Protein AF-A0A7C3R4S6-F1 (afdb_monomer_lite)

Structure (mmCIF, N/CA/C/O backbone):
data_AF-A0A7C3R4S6-F1
#
_entry.id   AF-A0A7C3R4S6-F1
#
loop_
_atom_site.group_PDB
_atom_site.id
_atom_site.type_symbol
_atom_site.label_atom_id
_atom_site.label_alt_id
_atom_site.label_comp_id
_atom_site.label_asym_id
_atom_site.label_entity_id
_atom_site.label_seq_id
_atom_site.pdbx_PDB_ins_code
_atom_site.Cartn_x
_atom_site.Cartn_y
_atom_site.Cartn_z
_atom_site.occupancy
_atom_site.B_iso_or_equiv
_atom_site.auth_seq_id
_atom_site.auth_comp_id
_atom_site.auth_asym_id
_atom_site.auth_atom_id
_atom_site.pdbx_PDB_model_num
ATOM 1 N N . MET A 1 1 ? 40.001 6.739 -46.577 1.00 52.72 1 MET A N 1
ATOM 2 C CA . MET A 1 1 ? 38.776 7.526 -46.287 1.00 52.72 1 MET A CA 1
ATOM 3 C C . MET A 1 1 ? 37.504 6.685 -46.098 1.00 52.72 1 MET A C 1
ATOM 5 O O . MET A 1 1 ? 36.707 7.060 -45.257 1.00 52.72 1 MET A O 1
ATOM 9 N N . LYS A 1 2 ? 37.305 5.542 -46.784 1.00 53.69 2 LYS A N 1
ATOM 10 C CA . LYS A 1 2 ? 36.074 4.722 -46.647 1.00 53.69 2 LYS A CA 1
ATOM 11 C C . LYS A 1 2 ? 35.887 4.032 -45.283 1.00 53.69 2 LYS A C 1
ATOM 13 O O . LYS A 1 2 ? 34.767 3.965 -44.802 1.00 53.69 2 LYS A O 1
ATOM 18 N N . ALA A 1 3 ? 36.970 3.573 -44.649 1.00 57.16 3 ALA A N 1
ATOM 19 C CA . ALA A 1 3 ? 36.892 2.864 -43.368 1.00 57.16 3 ALA A CA 1
ATOM 20 C C . ALA A 1 3 ? 36.468 3.772 -42.195 1.00 57.16 3 ALA A C 1
ATOM 22 O O . ALA A 1 3 ? 35.663 3.364 -41.374 1.00 57.16 3 ALA A O 1
ATOM 23 N N . SER A 1 4 ? 36.945 5.020 -42.133 1.00 61.78 4 SER A N 1
ATOM 24 C CA . SER A 1 4 ? 36.613 5.939 -41.027 1.00 61.78 4 SER A CA 1
ATOM 25 C C . SER A 1 4 ? 35.116 6.287 -40.985 1.00 61.78 4 SER A C 1
ATOM 27 O O . SER A 1 4 ? 34.499 6.287 -39.923 1.00 61.78 4 SER A O 1
ATOM 29 N N . VAL A 1 5 ? 34.502 6.481 -42.158 1.00 67.12 5 VAL A N 1
ATOM 30 C CA . VAL A 1 5 ? 33.073 6.810 -42.275 1.00 67.12 5 VAL A CA 1
ATOM 31 C C . VAL A 1 5 ? 32.190 5.623 -41.888 1.00 67.12 5 VAL A C 1
ATOM 33 O O . VAL A 1 5 ? 31.205 5.810 -41.180 1.00 67.12 5 VAL A O 1
ATOM 36 N N . THR A 1 6 ? 32.547 4.396 -42.283 1.00 69.88 6 THR A N 1
ATOM 37 C CA . THR A 1 6 ? 31.785 3.205 -41.878 1.00 69.88 6 THR A CA 1
ATOM 38 C C . THR A 1 6 ? 31.902 2.928 -40.383 1.00 69.88 6 THR A C 1
ATOM 40 O O . THR A 1 6 ? 30.895 2.607 -39.763 1.00 69.88 6 THR A O 1
ATOM 43 N N . HIS A 1 7 ? 33.076 3.118 -39.773 1.00 72.12 7 HIS A N 1
ATOM 44 C CA . HIS A 1 7 ? 33.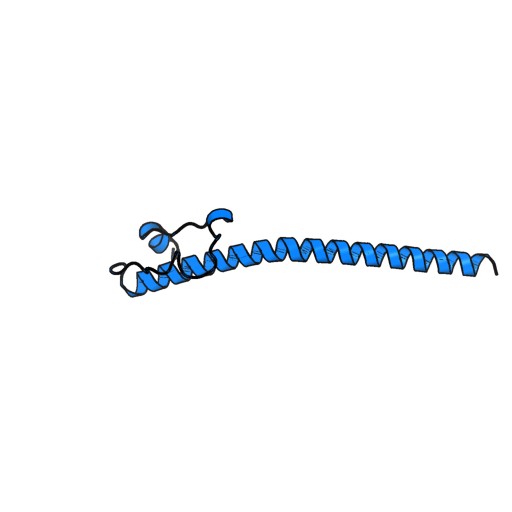243 2.947 -38.323 1.00 72.12 7 HIS A CA 1
ATOM 45 C C . HIS A 1 7 ? 32.441 3.989 -37.532 1.00 72.12 7 HIS A C 1
ATOM 47 O O . HIS A 1 7 ? 31.760 3.633 -36.573 1.00 72.12 7 HIS A O 1
ATOM 53 N N . ALA A 1 8 ? 32.447 5.254 -37.967 1.00 78.12 8 ALA A N 1
ATOM 54 C CA . ALA A 1 8 ? 31.628 6.298 -37.354 1.00 78.12 8 ALA A CA 1
ATOM 55 C C . ALA A 1 8 ? 30.125 5.983 -37.458 1.00 78.12 8 ALA A C 1
ATOM 57 O O . ALA A 1 8 ? 29.398 6.118 -36.475 1.00 78.12 8 ALA A O 1
ATOM 58 N N . LEU A 1 9 ? 29.666 5.493 -38.617 1.00 81.12 9 LEU A N 1
ATOM 59 C CA . LEU A 1 9 ? 28.270 5.096 -38.816 1.00 81.12 9 LEU A CA 1
ATOM 60 C C . LEU A 1 9 ? 27.867 3.938 -37.887 1.00 81.12 9 LEU A C 1
ATOM 62 O O . LEU A 1 9 ? 26.791 3.973 -37.296 1.00 81.12 9 LEU A O 1
ATOM 66 N N . PHE A 1 10 ? 28.744 2.943 -37.718 1.00 84.44 10 PHE A N 1
ATOM 67 C CA . PHE A 1 10 ? 28.525 1.816 -36.808 1.00 84.44 10 PHE A CA 1
ATOM 68 C C . PHE A 1 10 ? 28.440 2.253 -35.342 1.00 84.44 10 PHE A C 1
ATOM 70 O O . PHE A 1 10 ? 27.575 1.767 -34.618 1.00 84.44 10 PHE A O 1
ATOM 77 N N . ILE A 1 11 ? 29.291 3.186 -34.907 1.00 86.12 11 ILE A N 1
ATOM 78 C CA . ILE A 1 11 ? 29.267 3.712 -33.534 1.00 86.12 11 ILE A CA 1
ATOM 79 C C . ILE A 1 11 ? 27.971 4.484 -33.273 1.00 86.12 11 ILE A C 1
ATOM 81 O O . ILE A 1 11 ? 27.346 4.292 -32.232 1.00 86.12 11 ILE A O 1
ATOM 85 N N . ILE A 1 12 ? 27.530 5.313 -34.225 1.00 88.38 12 ILE A N 1
ATOM 86 C CA . ILE A 1 12 ? 26.261 6.045 -34.110 1.00 88.38 12 ILE A CA 1
ATOM 87 C C . ILE A 1 12 ? 25.091 5.059 -34.052 1.00 88.38 12 ILE A C 1
ATOM 89 O O . ILE A 1 12 ? 24.229 5.185 -33.187 1.00 88.38 12 ILE A O 1
ATOM 93 N N . LEU A 1 13 ? 25.083 4.043 -34.919 1.00 90.06 13 LEU A N 1
ATOM 94 C CA . LEU A 1 13 ? 24.032 3.027 -34.944 1.00 90.06 13 LEU A CA 1
ATOM 95 C C . LEU A 1 13 ? 23.976 2.233 -33.628 1.00 90.06 13 LEU A C 1
ATOM 97 O O . LEU A 1 13 ? 22.897 2.043 -33.067 1.00 90.06 13 LEU A O 1
ATOM 101 N N . ALA A 1 14 ? 25.132 1.821 -33.101 1.00 90.06 14 ALA A N 1
ATOM 102 C CA . ALA A 1 14 ? 25.229 1.152 -31.808 1.00 90.06 14 ALA A CA 1
ATOM 103 C C . ALA A 1 14 ? 24.763 2.060 -30.656 1.00 90.06 14 ALA A C 1
ATOM 105 O O . ALA A 1 14 ? 24.021 1.613 -29.783 1.00 90.06 14 ALA A O 1
ATOM 106 N N . GLY A 1 15 ? 25.127 3.345 -30.682 1.00 90.00 15 GLY A N 1
ATOM 107 C CA . GLY A 1 15 ? 24.681 4.337 -29.703 1.00 90.00 15 GLY A CA 1
ATOM 108 C C . GLY A 1 15 ? 23.164 4.551 -29.717 1.00 90.00 15 GLY A C 1
ATOM 109 O O . GLY A 1 15 ? 22.541 4.587 -28.659 1.00 90.00 15 GLY A O 1
ATOM 110 N N . VAL A 1 16 ? 22.550 4.616 -30.903 1.00 92.62 16 VAL A N 1
ATOM 111 C CA . VAL A 1 16 ? 21.089 4.733 -31.053 1.00 92.62 16 VAL A CA 1
ATOM 112 C C . VAL A 1 16 ? 20.381 3.487 -30.519 1.00 92.62 16 VAL A C 1
ATOM 114 O O . VAL A 1 16 ? 19.397 3.610 -29.793 1.00 92.62 16 VAL A O 1
ATOM 117 N N . LEU A 1 17 ? 20.895 2.288 -30.811 1.00 92.25 17 LEU A N 1
ATOM 118 C CA . LEU A 1 17 ? 20.329 1.040 -30.290 1.00 92.25 17 LEU A CA 1
ATOM 119 C C . LEU A 1 17 ? 20.396 0.969 -28.758 1.00 92.25 17 LEU A C 1
ATOM 121 O O . LEU A 1 17 ? 19.407 0.608 -28.119 1.00 92.25 17 LEU A O 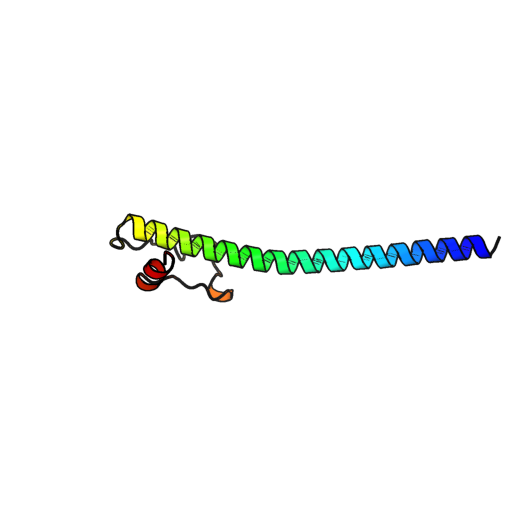1
ATOM 125 N N . LEU A 1 18 ? 21.524 1.366 -28.161 1.00 91.38 18 LEU A N 1
ATOM 126 C CA . LEU A 1 18 ? 21.670 1.431 -26.705 1.00 91.38 18 LEU A CA 1
ATOM 127 C C . LEU A 1 18 ? 20.734 2.470 -26.079 1.00 91.38 18 LEU A C 1
ATOM 129 O O . LEU A 1 18 ? 20.144 2.211 -25.031 1.00 91.38 18 LEU A O 1
ATOM 133 N N . PHE A 1 19 ? 20.548 3.618 -26.731 1.00 91.50 19 PHE A N 1
ATOM 134 C CA . PHE A 1 19 ? 19.625 4.650 -26.267 1.00 91.50 19 PHE A CA 1
ATOM 135 C C . PHE A 1 19 ? 18.169 4.162 -26.272 1.00 91.50 19 PHE A C 1
ATOM 137 O O . PHE A 1 19 ? 17.457 4.323 -25.282 1.00 91.50 19 PHE A O 1
ATOM 144 N N . ILE A 1 20 ? 17.738 3.490 -27.343 1.00 90.88 20 ILE A N 1
ATOM 145 C CA . ILE A 1 20 ? 16.399 2.888 -27.425 1.00 90.88 20 ILE A CA 1
ATOM 146 C C . ILE A 1 20 ? 16.223 1.817 -26.339 1.00 90.88 20 ILE A C 1
ATOM 148 O O . ILE A 1 20 ? 15.204 1.805 -25.649 1.00 90.88 20 ILE A O 1
ATOM 152 N N . ALA A 1 21 ? 17.224 0.957 -26.130 1.00 88.69 21 ALA A N 1
ATOM 153 C CA . ALA A 1 21 ? 17.188 -0.048 -25.070 1.00 88.69 21 ALA A CA 1
ATOM 154 C C . ALA A 1 21 ? 17.055 0.589 -23.674 1.00 88.69 21 ALA A C 1
ATOM 156 O O . ALA A 1 21 ? 16.252 0.129 -22.863 1.00 88.69 21 ALA A O 1
ATOM 157 N N . ALA A 1 22 ? 17.772 1.684 -23.408 1.00 87.25 22 ALA A N 1
ATOM 158 C CA . ALA A 1 22 ? 17.675 2.417 -22.147 1.00 87.25 22 ALA A CA 1
ATOM 159 C C . ALA A 1 22 ? 16.275 3.024 -21.923 1.00 87.25 22 ALA A C 1
ATOM 161 O O . ALA A 1 22 ? 15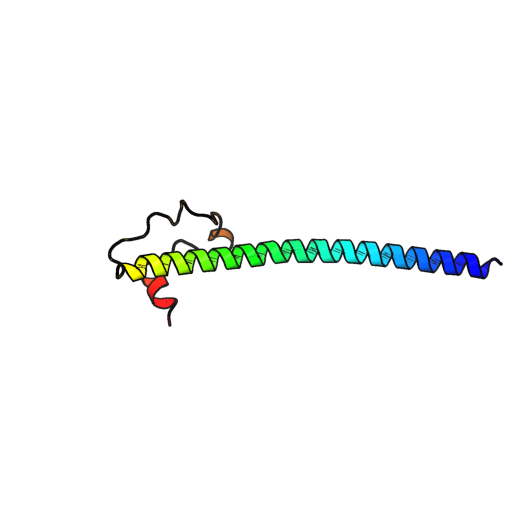.745 2.956 -20.809 1.00 87.25 22 ALA A O 1
ATOM 162 N N . LEU A 1 23 ? 15.641 3.561 -22.972 1.00 87.62 23 LEU A N 1
ATOM 163 C CA . LEU A 1 23 ? 14.265 4.073 -22.902 1.00 87.62 23 LEU A CA 1
ATOM 164 C C . LEU A 1 23 ? 13.245 2.961 -22.616 1.00 87.62 23 LEU A C 1
ATOM 166 O O . LEU A 1 23 ? 12.344 3.135 -21.796 1.00 87.62 23 LEU A O 1
ATOM 170 N N . ILE A 1 24 ? 13.401 1.797 -23.249 1.00 86.56 24 ILE A N 1
ATOM 171 C CA . ILE A 1 24 ? 12.525 0.641 -23.009 1.00 86.56 24 ILE A CA 1
ATOM 172 C C . ILE A 1 24 ? 12.674 0.148 -21.564 1.00 86.56 24 ILE A C 1
ATOM 174 O O . ILE A 1 24 ? 11.675 -0.059 -20.873 1.00 86.56 24 ILE A O 1
ATOM 178 N N . LEU A 1 25 ? 13.912 0.001 -21.084 1.00 81.44 25 LEU A N 1
ATOM 179 C CA . LEU A 1 25 ? 14.188 -0.442 -19.718 1.00 81.44 25 LEU A CA 1
ATOM 180 C C . LEU A 1 25 ? 13.608 0.532 -18.686 1.00 81.44 25 LEU A C 1
ATOM 182 O O . LEU A 1 25 ? 12.895 0.105 -17.780 1.00 81.44 25 LEU A O 1
ATOM 186 N N . THR A 1 26 ? 13.831 1.838 -18.838 1.00 79.00 26 THR A N 1
ATOM 187 C CA . THR A 1 26 ? 13.275 2.847 -17.915 1.00 79.00 26 THR A CA 1
ATOM 188 C C . THR A 1 26 ? 11.744 2.861 -17.900 1.00 79.00 26 THR A C 1
ATOM 190 O O . THR A 1 26 ? 11.151 2.976 -16.823 1.00 79.00 26 THR A O 1
ATOM 193 N N . GLY A 1 27 ? 11.089 2.664 -19.049 1.00 76.94 27 GLY A N 1
ATOM 194 C CA . GLY A 1 27 ? 9.632 2.507 -19.137 1.00 76.94 27 GLY A CA 1
ATOM 195 C C . GLY A 1 27 ? 9.102 1.256 -18.421 1.00 76.94 27 GLY A C 1
ATOM 196 O O . GLY A 1 27 ? 8.073 1.308 -17.743 1.00 76.94 27 GLY A O 1
ATOM 197 N N . LEU A 1 28 ? 9.819 0.132 -18.515 1.00 74.31 28 LEU A N 1
ATOM 198 C CA . LEU A 1 28 ? 9.467 -1.102 -17.804 1.00 74.31 28 LEU A CA 1
ATOM 199 C C . LEU A 1 28 ? 9.630 -0.948 -16.286 1.00 74.31 28 LEU A C 1
ATOM 201 O O . LEU A 1 28 ? 8.704 -1.266 -15.535 1.00 74.31 28 LEU A O 1
ATOM 205 N N . PHE A 1 29 ? 10.757 -0.393 -15.831 1.00 72.19 29 PHE A N 1
ATOM 206 C CA . PHE A 1 29 ? 11.016 -0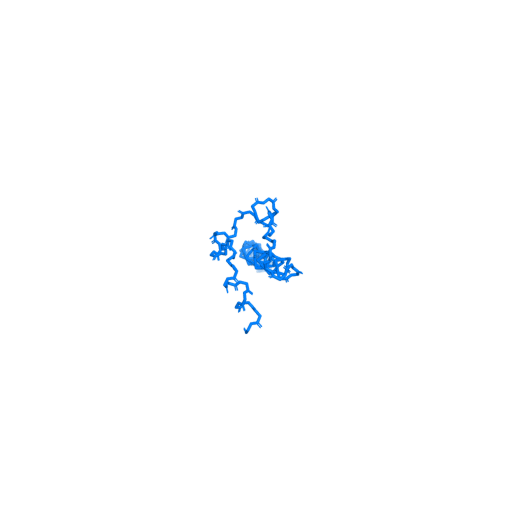.166 -14.406 1.00 72.19 29 PHE A CA 1
ATOM 207 C C . PHE A 1 29 ? 10.014 0.801 -13.771 1.00 72.19 29 PHE A C 1
ATOM 209 O O . PHE A 1 29 ? 9.559 0.565 -12.654 1.00 72.19 29 PHE A O 1
ATOM 216 N N . THR A 1 30 ? 9.603 1.861 -14.474 1.00 75.31 30 THR A N 1
ATOM 217 C CA . THR A 1 30 ? 8.578 2.781 -13.953 1.00 75.31 30 THR A CA 1
ATOM 218 C C . THR A 1 30 ? 7.207 2.124 -13.832 1.00 75.31 30 THR A C 1
ATOM 220 O O . THR A 1 30 ? 6.468 2.429 -12.895 1.00 75.31 30 THR A O 1
ATOM 223 N N . ARG A 1 31 ? 6.847 1.207 -14.736 1.00 70.81 31 ARG A N 1
ATOM 224 C CA . ARG A 1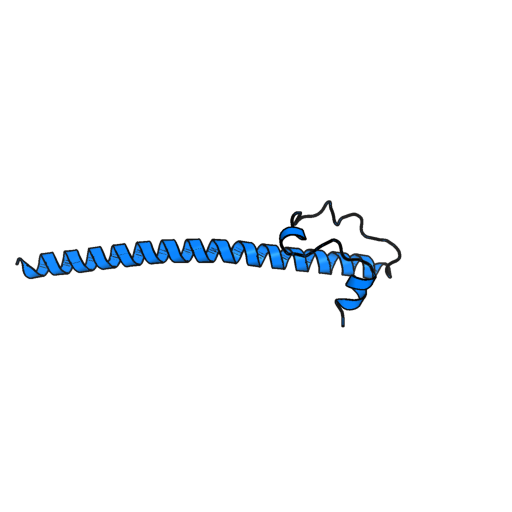 31 ? 5.564 0.496 -14.664 1.00 70.81 31 ARG A CA 1
ATOM 225 C C . ARG A 1 31 ? 5.499 -0.455 -13.470 1.00 70.81 31 ARG A C 1
ATOM 227 O O . ARG A 1 31 ? 4.508 -0.440 -12.742 1.00 70.81 31 ARG A O 1
ATOM 234 N N . GLU A 1 32 ? 6.546 -1.243 -13.250 1.00 74.06 32 GLU A N 1
ATOM 235 C CA . GLU A 1 32 ? 6.623 -2.150 -12.098 1.00 74.06 32 GLU A CA 1
ATOM 236 C C . GLU A 1 32 ? 6.802 -1.380 -10.778 1.00 74.06 32 GLU A C 1
ATOM 238 O O . GLU A 1 32 ? 6.140 -1.684 -9.784 1.00 74.06 32 GLU A O 1
ATOM 243 N N . GLY A 1 33 ? 7.576 -0.290 -10.788 1.00 73.06 33 GLY A N 1
ATOM 244 C CA . GLY A 1 33 ? 7.719 0.608 -9.641 1.00 73.06 33 GLY A CA 1
ATOM 245 C C . GLY A 1 33 ? 6.390 1.217 -9.185 1.00 73.06 33 GLY A C 1
ATOM 246 O O . GLY A 1 33 ? 6.111 1.255 -7.989 1.00 73.06 33 GLY A O 1
ATOM 247 N N . LYS A 1 34 ? 5.514 1.616 -10.120 1.00 79.00 34 LYS A N 1
ATOM 248 C CA . LYS A 1 34 ? 4.169 2.129 -9.791 1.00 79.00 34 LYS A CA 1
ATOM 249 C C . LYS A 1 34 ? 3.295 1.088 -9.090 1.00 79.00 34 LYS A C 1
ATOM 251 O O . LYS A 1 34 ? 2.605 1.435 -8.135 1.00 79.00 34 LYS A O 1
ATOM 256 N N . LYS A 1 35 ? 3.330 -0.176 -9.528 1.00 81.50 35 LYS A N 1
ATOM 257 C CA . LYS A 1 35 ? 2.584 -1.261 -8.866 1.00 81.50 35 LYS A CA 1
ATOM 258 C C . LYS A 1 35 ? 3.105 -1.508 -7.453 1.00 81.50 35 LYS A C 1
ATOM 260 O O . LYS A 1 35 ? 2.312 -1.620 -6.525 1.00 81.50 35 LYS A O 1
ATOM 265 N N . SER A 1 36 ? 4.428 -1.556 -7.290 1.00 83.44 36 SER A N 1
ATOM 266 C CA . SER A 1 36 ? 5.056 -1.724 -5.977 1.00 83.44 36 SER A CA 1
ATOM 267 C C . SER A 1 36 ? 4.709 -0.574 -5.031 1.00 83.44 36 SER A C 1
ATOM 269 O O . SER A 1 36 ? 4.421 -0.813 -3.861 1.00 83.44 36 SER A O 1
ATOM 271 N N . LEU A 1 37 ? 4.696 0.664 -5.533 1.00 85.75 37 LEU A N 1
ATOM 272 C CA . LEU A 1 37 ? 4.331 1.840 -4.748 1.00 85.75 37 LEU A CA 1
ATOM 273 C C . LEU A 1 37 ? 2.862 1.795 -4.315 1.00 85.75 37 LEU A C 1
ATOM 275 O O . LEU A 1 37 ? 2.573 2.020 -3.146 1.00 85.75 37 LEU A O 1
ATOM 279 N N . MET A 1 38 ? 1.945 1.454 -5.226 1.00 87.31 38 MET A N 1
ATOM 280 C CA . MET A 1 38 ? 0.522 1.304 -4.898 1.00 87.31 38 MET A CA 1
ATOM 281 C C . MET A 1 38 ? 0.291 0.212 -3.849 1.00 87.31 38 MET A C 1
ATOM 283 O O . MET A 1 38 ? -0.449 0.428 -2.892 1.00 87.31 38 MET A O 1
ATOM 287 N N . LYS A 1 39 ? 0.988 -0.926 -3.967 1.00 88.25 39 LYS A N 1
ATOM 288 C CA . LYS A 1 39 ? 0.951 -1.984 -2.951 1.00 88.25 39 LYS A CA 1
ATOM 289 C C . LYS A 1 39 ? 1.410 -1.469 -1.582 1.00 88.25 39 LYS A C 1
ATOM 291 O O . LYS A 1 39 ? 0.740 -1.721 -0.587 1.00 88.25 39 LYS A O 1
ATOM 296 N N . ALA A 1 40 ? 2.517 -0.726 -1.530 1.00 89.50 40 ALA A N 1
ATOM 297 C CA . ALA A 1 40 ? 3.023 -0.137 -0.289 1.00 89.50 40 ALA A CA 1
ATOM 298 C C . ALA A 1 40 ? 2.045 0.883 0.319 1.00 89.50 40 ALA A C 1
ATOM 300 O O . ALA A 1 40 ? 1.792 0.847 1.517 1.00 89.50 40 ALA A O 1
ATOM 301 N N . GLN A 1 41 ? 1.434 1.740 -0.504 1.00 92.12 41 GLN A N 1
ATOM 302 C CA . GLN A 1 41 ? 0.410 2.690 -0.051 1.00 92.12 41 GLN A CA 1
ATOM 303 C C . GLN A 1 41 ? -0.832 1.990 0.511 1.00 92.12 41 GLN A C 1
ATOM 305 O O . GLN A 1 41 ? -1.446 2.480 1.453 1.00 92.12 41 GLN A O 1
ATOM 310 N N . CYS A 1 42 ? -1.204 0.837 -0.041 1.00 92.38 42 CYS A N 1
ATOM 311 C CA . CYS A 1 42 ? -2.293 0.033 0.498 1.00 92.38 42 CYS A CA 1
ATOM 312 C C . CYS A 1 42 ? -1.955 -0.607 1.847 1.00 92.38 42 CYS A C 1
ATOM 314 O O . CYS A 1 42 ? -2.827 -0.665 2.712 1.00 92.38 42 CYS A O 1
ATOM 316 N N . TYR A 1 43 ? -0.706 -1.033 2.058 1.00 90.62 43 TYR A N 1
ATOM 317 C CA . TYR A 1 43 ? -0.253 -1.464 3.384 1.00 90.62 43 TYR A CA 1
ATOM 318 C C . TYR A 1 43 ? -0.271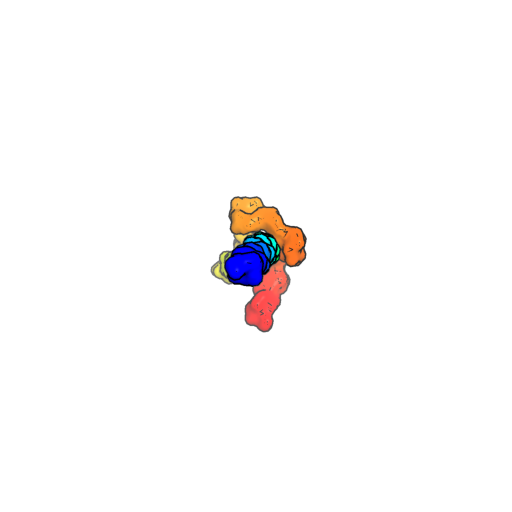 -0.313 4.393 1.00 90.62 43 TYR A C 1
ATOM 320 O O . TYR A 1 43 ? -0.838 -0.483 5.464 1.00 90.62 43 TYR A O 1
ATOM 328 N N . ASP A 1 44 ? 0.240 0.865 4.028 1.00 92.81 44 ASP A N 1
ATOM 329 C CA . ASP A 1 44 ? 0.215 2.063 4.887 1.00 92.81 44 ASP A CA 1
ATOM 330 C C . ASP A 1 44 ? -1.222 2.478 5.254 1.00 92.81 44 ASP A C 1
ATOM 332 O O . ASP A 1 44 ? -1.516 2.824 6.396 1.00 92.81 44 ASP A O 1
ATOM 336 N N . LYS A 1 45 ? -2.164 2.375 4.307 1.00 92.50 45 LYS A N 1
ATOM 337 C CA . LYS A 1 45 ? -3.593 2.594 4.575 1.00 92.50 45 LYS A CA 1
ATOM 338 C C . LYS A 1 45 ? -4.150 1.592 5.590 1.00 92.50 45 LYS A C 1
ATOM 340 O O . LYS A 1 45 ? -4.891 1.989 6.486 1.00 92.50 45 LYS A O 1
ATOM 345 N N . MET A 1 46 ? -3.824 0.309 5.430 1.00 92.69 46 MET A N 1
ATOM 346 C CA . MET A 1 46 ? -4.227 -0.757 6.353 1.00 92.69 46 MET A CA 1
ATOM 347 C C . MET A 1 46 ? -3.671 -0.531 7.755 1.00 92.69 46 MET A C 1
ATOM 349 O O . MET A 1 46 ? -4.418 -0.625 8.725 1.00 92.69 46 MET A O 1
ATOM 353 N N . GLU A 1 47 ? -2.393 -0.184 7.850 1.00 91.75 47 GLU A N 1
ATOM 354 C CA . GLU A 1 47 ? -1.712 0.111 9.105 1.00 91.75 47 GLU A CA 1
ATOM 355 C C . GLU A 1 47 ? -2.372 1.292 9.820 1.00 91.75 47 GLU A C 1
ATOM 357 O O . GLU A 1 47 ? -2.870 1.117 10.928 1.00 91.75 47 GLU A O 1
ATOM 362 N N . LYS A 1 48 ? -2.540 2.434 9.142 1.00 92.44 48 LYS A N 1
ATOM 363 C CA . LYS A 1 48 ? -3.227 3.612 9.703 1.00 92.44 48 LYS A CA 1
ATOM 364 C C . LYS A 1 48 ? -4.656 3.327 10.140 1.00 92.44 48 LYS A C 1
ATOM 366 O O . LYS A 1 48 ? -5.116 3.859 11.144 1.00 92.44 48 LYS A O 1
ATOM 371 N N . TYR A 1 49 ? -5.375 2.494 9.392 1.00 93.44 49 TYR A N 1
ATOM 372 C CA . TYR A 1 49 ? -6.735 2.112 9.761 1.00 93.44 49 TYR A CA 1
ATOM 373 C C . TYR A 1 49 ? -6.745 1.330 11.073 1.00 93.44 49 TYR A C 1
ATOM 375 O O . TYR A 1 49 ? -7.554 1.593 11.962 1.00 93.44 49 TYR A O 1
ATOM 383 N N . CYS A 1 50 ? -5.822 0.381 11.207 1.00 92.31 50 CYS A N 1
ATOM 384 C CA . CYS A 1 50 ? -5.666 -0.393 12.424 1.00 92.31 50 CYS A CA 1
ATOM 385 C C . CYS A 1 50 ? -5.154 0.452 13.595 1.00 92.31 50 CYS A C 1
ATOM 387 O O . CYS A 1 50 ? -5.629 0.249 14.708 1.00 92.31 50 CYS A O 1
ATOM 389 N N . GLU A 1 51 ? -4.254 1.408 13.366 1.00 92.00 51 GLU A N 1
ATOM 390 C CA . GLU A 1 51 ? -3.786 2.360 14.380 1.00 92.00 51 GLU A CA 1
ATOM 391 C C . GLU A 1 51 ? -4.922 3.248 14.899 1.00 92.00 51 GLU A C 1
ATOM 393 O O . GLU A 1 51 ? -5.110 3.342 16.112 1.00 92.00 51 GLU A O 1
ATOM 398 N N . ASP A 1 52 ? -5.730 3.832 14.009 1.00 92.56 52 ASP A N 1
ATOM 399 C CA . ASP A 1 52 ? -6.895 4.644 14.386 1.00 92.56 52 ASP A CA 1
ATOM 400 C C . ASP A 1 52 ? -7.910 3.818 15.193 1.00 92.56 52 ASP A C 1
ATOM 402 O O . ASP A 1 52 ? -8.469 4.279 16.194 1.00 92.56 52 ASP A O 1
ATOM 406 N N . TRP A 1 53 ? -8.136 2.563 14.793 1.00 93.44 53 TRP A N 1
ATOM 407 C CA . TRP A 1 53 ? -9.041 1.672 15.514 1.00 93.44 53 TRP A CA 1
ATOM 408 C C . TRP A 1 53 ? -8.465 1.239 16.872 1.00 93.44 53 TRP A C 1
ATOM 410 O O . TRP A 1 53 ? -9.189 1.173 17.870 1.00 93.44 53 TRP A O 1
ATOM 420 N N . LEU A 1 54 ? -7.155 0.993 16.938 1.00 90.69 54 LEU A N 1
ATOM 421 C CA . LEU A 1 54 ? -6.432 0.657 18.163 1.00 90.69 54 LEU A CA 1
ATOM 422 C C . LEU A 1 54 ? -6.409 1.833 19.146 1.00 90.69 54 LEU A C 1
ATOM 424 O O . LEU A 1 54 ? -6.563 1.612 20.347 1.00 90.69 54 LEU A O 1
ATOM 428 N N . ALA A 1 55 ? -6.298 3.073 18.662 1.00 91.38 55 ALA A N 1
ATOM 429 C CA . ALA A 1 55 ? -6.340 4.280 19.487 1.00 91.38 55 ALA A CA 1
ATOM 430 C C . ALA A 1 55 ? -7.652 4.398 20.285 1.00 91.38 55 ALA A C 1
ATOM 432 O O . ALA A 1 55 ? -7.666 4.934 21.393 1.00 91.38 55 ALA A O 1
ATOM 433 N N . THR A 1 56 ? -8.746 3.828 19.769 1.00 91.50 56 THR A N 1
ATOM 434 C CA . THR A 1 56 ? -10.038 3.740 20.470 1.00 91.50 56 THR A CA 1
ATOM 435 C C . THR A 1 56 ? -10.235 2.414 21.218 1.00 91.50 56 THR A C 1
ATOM 437 O O . THR A 1 56 ? -11.351 2.090 21.618 1.00 91.50 56 THR A O 1
ATOM 440 N N . ASN A 1 57 ? -9.175 1.620 21.423 1.00 88.94 57 ASN A N 1
ATOM 441 C CA . ASN A 1 57 ? -9.227 0.259 21.980 1.00 88.94 57 ASN A CA 1
ATOM 442 C C . ASN A 1 57 ? -10.228 -0.651 21.250 1.00 88.94 57 ASN A C 1
ATOM 444 O O . ASN A 1 57 ? -10.902 -1.490 21.856 1.00 88.94 57 ASN A O 1
ATOM 448 N N . PHE A 1 58 ? -10.340 -0.481 19.934 1.00 89.06 58 PHE A N 1
ATOM 449 C CA . PHE A 1 58 ? -11.296 -1.180 19.086 1.00 89.06 58 PHE A CA 1
ATOM 450 C C . PHE A 1 58 ? -12.771 -0.960 19.453 1.00 89.06 58 PHE A C 1
ATOM 452 O O . PHE A 1 58 ? -13.600 -1.835 19.182 1.00 89.06 58 PHE A O 1
ATOM 459 N N . GLN A 1 59 ? -13.106 0.163 20.096 1.00 89.94 59 GLN A N 1
ATOM 460 C CA . GLN A 1 59 ? -14.490 0.506 20.439 1.00 89.94 59 GLN A CA 1
ATOM 461 C C . GLN A 1 59 ? -15.210 1.222 19.296 1.00 89.94 59 GLN A C 1
ATOM 463 O O . GLN A 1 59 ? -16.399 0.990 19.094 1.00 89.94 59 GLN A O 1
ATOM 468 N N . ILE A 1 60 ? -14.497 2.066 18.544 1.00 91.12 60 ILE A N 1
ATOM 469 C CA . ILE A 1 60 ? -15.055 2.847 17.438 1.00 91.12 60 ILE A CA 1
ATOM 470 C C . ILE A 1 60 ? -14.304 2.466 16.171 1.00 91.12 60 ILE A C 1
ATOM 472 O O . ILE A 1 60 ? -13.108 2.722 16.044 1.00 91.12 60 ILE A O 1
ATOM 476 N N . GLU A 1 61 ? -15.011 1.822 15.250 1.00 92.00 61 GLU A N 1
ATOM 477 C CA . GLU A 1 61 ? -14.467 1.474 13.943 1.00 92.00 61 GLU A CA 1
ATOM 478 C C . GLU A 1 61 ? -14.306 2.741 13.082 1.00 92.00 61 GLU A C 1
ATOM 480 O O . GLU A 1 61 ? -15.259 3.520 12.982 1.00 92.00 61 GLU A O 1
ATOM 485 N N . PRO A 1 62 ? -13.138 2.967 12.453 1.00 92.44 62 PRO A N 1
ATOM 486 C CA . PRO A 1 62 ? -12.967 4.086 11.537 1.00 92.44 62 PRO A CA 1
ATOM 487 C C . PRO A 1 62 ? -13.875 3.940 10.308 1.00 92.44 62 PRO A C 1
ATOM 489 O O . PRO A 1 62 ? -13.926 2.900 9.656 1.00 92.44 62 PRO A O 1
ATOM 492 N N . ASP A 1 63 ? -14.574 5.007 9.939 1.00 92.88 63 ASP A N 1
ATOM 493 C CA . ASP A 1 63 ? -15.526 5.026 8.819 1.00 92.88 63 ASP A CA 1
ATOM 494 C C . ASP A 1 63 ? -14.871 5.345 7.465 1.00 92.88 63 ASP A C 1
ATOM 496 O O . ASP A 1 63 ? -15.525 5.364 6.421 1.00 92.88 63 ASP A O 1
ATOM 500 N N . TRP A 1 64 ? -13.560 5.590 7.463 1.00 92.69 64 TRP A N 1
ATOM 501 C CA . TRP A 1 64 ? -12.877 6.172 6.317 1.00 92.69 64 TRP A CA 1
ATOM 502 C C . TRP A 1 64 ? -12.251 5.166 5.349 1.00 92.69 64 TRP A C 1
ATOM 504 O O . TRP A 1 64 ? -11.670 5.583 4.344 1.00 92.69 64 TRP A O 1
ATOM 514 N N . TRP A 1 65 ? -12.361 3.855 5.608 1.00 91.94 65 TRP A N 1
ATOM 515 C CA . TRP A 1 65 ? -11.747 2.823 4.760 1.00 91.94 65 TRP A CA 1
ATOM 516 C C . TRP A 1 65 ? -12.120 2.986 3.285 1.00 91.94 65 TRP A C 1
ATOM 518 O O . TRP A 1 65 ? -11.245 3.005 2.425 1.00 91.94 65 TRP A O 1
ATOM 528 N N . ASP A 1 66 ? -13.403 3.160 2.988 1.00 91.38 66 ASP A N 1
ATOM 529 C CA . ASP A 1 66 ? -13.896 3.254 1.611 1.00 91.38 66 ASP A CA 1
ATOM 530 C C . ASP A 1 66 ? -13.835 4.683 1.050 1.00 91.38 66 ASP A C 1
ATOM 532 O O . ASP A 1 66 ? -14.024 4.891 -0.147 1.00 91.38 66 ASP A O 1
ATOM 536 N N . THR A 1 67 ? -13.546 5.682 1.893 1.00 91.38 67 THR A N 1
ATOM 537 C CA . THR A 1 67 ? -13.598 7.106 1.519 1.00 91.38 67 THR A CA 1
ATOM 538 C C . THR A 1 67 ? -12.225 7.749 1.348 1.00 91.38 67 THR A C 1
ATOM 540 O O . THR A 1 67 ? -12.100 8.713 0.590 1.00 91.38 67 THR A O 1
ATOM 543 N N . LYS A 1 68 ? -11.170 7.215 1.981 1.00 88.94 68 LYS A N 1
ATOM 544 C CA . LYS A 1 68 ? -9.792 7.689 1.788 1.00 88.94 68 LYS A CA 1
ATOM 545 C C . LYS A 1 68 ? -9.037 6.847 0.753 1.00 88.94 68 LYS A C 1
ATOM 547 O O . LYS A 1 68 ? -9.103 5.616 0.790 1.00 88.94 68 LYS A O 1
ATOM 552 N N . PRO A 1 69 ? -8.256 7.476 -0.142 1.00 86.94 69 PRO A N 1
ATOM 553 C CA . PRO A 1 69 ? -7.383 6.751 -1.058 1.00 86.94 69 PRO A CA 1
ATOM 554 C C . PRO A 1 69 ? -6.265 6.011 -0.299 1.00 86.94 69 PRO A C 1
ATOM 556 O O . PRO A 1 69 ? -5.914 6.420 0.810 1.00 86.94 69 PRO A O 1
ATOM 559 N N . PRO A 1 70 ? -5.642 4.982 -0.903 1.00 91.19 70 PRO A N 1
ATOM 560 C CA . PRO A 1 70 ? -5.963 4.356 -2.200 1.00 91.19 70 PRO A CA 1
ATOM 561 C C . PRO A 1 70 ? -7.244 3.485 -2.207 1.00 91.19 70 PRO A C 1
ATOM 563 O O . PRO A 1 70 ? -7.549 2.809 -1.228 1.00 91.19 70 PRO A O 1
ATOM 566 N N . PHE A 1 71 ? -7.988 3.488 -3.327 1.00 86.81 71 PHE A N 1
ATOM 567 C CA . PHE A 1 71 ? -9.321 2.852 -3.471 1.00 86.81 71 PHE A CA 1
ATOM 568 C C . PHE A 1 71 ? -9.320 1.438 -4.087 1.00 86.81 71 PHE A C 1
ATOM 570 O O . PHE A 1 71 ? -10.362 0.803 -4.146 1.00 86.81 71 PHE A O 1
ATOM 577 N N . ALA A 1 72 ? -8.167 0.929 -4.527 1.00 87.94 72 ALA A N 1
ATOM 578 C CA . ALA A 1 72 ? -8.048 -0.348 -5.246 1.00 87.94 72 ALA A CA 1
ATOM 579 C C . ALA A 1 72 ? -7.072 -1.315 -4.554 1.00 87.94 72 ALA A C 1
ATOM 581 O O . ALA A 1 72 ? -6.266 -1.990 -5.186 1.00 87.94 72 ALA A O 1
ATOM 582 N N . CYS A 1 73 ? -7.096 -1.351 -3.223 1.00 89.38 73 CYS A N 1
ATOM 583 C CA . CYS A 1 73 ? -6.191 -2.211 -2.458 1.00 89.38 73 CYS A CA 1
ATOM 584 C C . CYS A 1 73 ? -6.502 -3.704 -2.593 1.00 89.38 73 CYS A C 1
ATOM 586 O O . CYS A 1 73 ? -5.610 -4.542 -2.439 1.00 89.38 73 CYS A O 1
ATOM 588 N N . GLU A 1 74 ? -7.734 -4.029 -2.976 1.00 89.38 74 GLU A N 1
ATOM 589 C CA . GLU A 1 74 ? -8.192 -5.394 -3.214 1.00 89.38 74 GLU A CA 1
ATOM 590 C C . GLU A 1 74 ? -7.454 -6.056 -4.386 1.00 89.38 74 GLU A C 1
ATOM 592 O O . GLU A 1 74 ? -7.157 -7.249 -4.311 1.00 89.38 74 GLU A O 1
ATOM 597 N N . ASP A 1 75 ? -7.038 -5.276 -5.392 1.00 89.69 75 ASP A N 1
ATOM 598 C CA . ASP A 1 75 ? -6.212 -5.738 -6.521 1.00 89.69 75 ASP A CA 1
ATOM 599 C C . ASP A 1 75 ? -4.839 -6.260 -6.067 1.00 89.69 75 ASP A C 1
ATOM 601 O O . ASP A 1 75 ? -4.186 -7.041 -6.762 1.00 89.69 75 ASP A O 1
ATOM 605 N N . PHE A 1 76 ? -4.397 -5.844 -4.878 1.00 87.44 76 PHE A N 1
ATOM 606 C CA . PHE A 1 76 ? -3.151 -6.272 -4.249 1.00 87.44 76 PHE A CA 1
ATOM 607 C C . PHE A 1 76 ? -3.369 -7.297 -3.124 1.00 87.44 76 PHE A C 1
ATOM 609 O O . PHE A 1 76 ? -2.410 -7.652 -2.436 1.00 87.44 76 PHE A O 1
ATOM 616 N N . GLY A 1 77 ? -4.604 -7.777 -2.934 1.00 87.06 77 GLY A N 1
ATOM 617 C CA . GLY A 1 77 ? -4.982 -8.710 -1.869 1.00 87.06 77 GLY A CA 1
ATOM 618 C C . GLY A 1 77 ? -5.168 -8.060 -0.494 1.00 87.06 77 GLY A C 1
ATOM 619 O O . GLY A 1 77 ? -5.266 -8.776 0.499 1.00 87.06 77 GLY A O 1
ATOM 620 N N . ILE A 1 78 ? -5.218 -6.726 -0.423 1.00 89.56 78 ILE A N 1
ATOM 621 C CA . ILE A 1 78 ? -5.366 -5.965 0.822 1.00 89.56 78 ILE A CA 1
ATOM 622 C C . ILE A 1 78 ? -6.817 -5.488 0.922 1.00 89.56 78 ILE A C 1
ATOM 624 O O . ILE A 1 78 ? -7.234 -4.557 0.234 1.00 89.56 78 ILE A O 1
ATOM 628 N N . LYS A 1 79 ? -7.594 -6.159 1.771 1.00 91.31 79 LYS A N 1
ATOM 629 C CA . LYS A 1 79 ? -9.000 -5.831 2.048 1.00 91.31 79 LYS A CA 1
ATOM 630 C C . LYS A 1 79 ? -9.120 -5.027 3.337 1.00 91.31 79 LYS A C 1
ATOM 632 O O . LYS A 1 79 ? -8.150 -4.903 4.081 1.00 91.31 79 LYS A O 1
ATOM 637 N N . LYS A 1 80 ? -10.326 -4.518 3.603 1.00 91.50 80 LYS A N 1
ATOM 638 C CA . LYS A 1 80 ? -10.667 -3.895 4.884 1.00 91.50 80 LYS A CA 1
ATOM 639 C C . LYS A 1 80 ? -10.298 -4.843 6.030 1.00 91.50 80 LYS A C 1
ATOM 641 O O . LYS A 1 80 ? -10.857 -5.943 6.072 1.00 91.50 80 LYS A O 1
ATOM 646 N N . PRO A 1 81 ? -9.358 -4.469 6.914 1.00 90.75 81 PRO A N 1
ATOM 647 C CA . PRO A 1 81 ? -8.920 -5.360 7.972 1.00 90.75 81 PRO A CA 1
ATOM 648 C C . PRO A 1 81 ? -10.032 -5.505 9.012 1.00 90.75 81 PRO A C 1
ATOM 650 O O . PRO A 1 81 ? -10.730 -4.547 9.352 1.00 90.75 81 PRO A O 1
ATOM 653 N N . THR A 1 82 ? -10.195 -6.714 9.536 1.00 90.56 82 THR A N 1
ATOM 654 C CA . THR A 1 82 ? -11.034 -6.954 10.709 1.00 90.56 82 THR A CA 1
ATOM 655 C C . THR A 1 82 ? -10.265 -6.626 11.988 1.00 90.56 82 THR A C 1
ATOM 657 O O . THR A 1 82 ? -9.038 -6.516 11.997 1.00 90.56 82 THR A O 1
ATOM 660 N N . LYS A 1 83 ? -10.973 -6.542 13.119 1.00 88.31 83 LYS A N 1
ATOM 661 C CA . LYS A 1 83 ? -10.342 -6.390 14.439 1.00 88.31 83 LYS A CA 1
ATOM 662 C C . LYS A 1 83 ? -9.287 -7.471 14.707 1.00 88.31 83 LYS A C 1
ATOM 664 O O . LYS A 1 83 ? -8.250 -7.182 15.296 1.00 88.31 83 LYS A O 1
ATOM 669 N N . ALA A 1 84 ? -9.548 -8.708 14.280 1.00 87.50 84 ALA A N 1
ATOM 670 C CA . ALA A 1 84 ? -8.608 -9.814 14.439 1.00 87.50 84 ALA A CA 1
ATOM 671 C C . ALA A 1 84 ? -7.340 -9.608 13.597 1.00 87.50 84 ALA A C 1
ATOM 673 O O . ALA A 1 84 ? -6.244 -9.881 14.080 1.00 87.50 84 ALA A O 1
ATOM 674 N N . ASP A 1 85 ? -7.479 -9.078 12.381 1.00 87.38 85 ASP A N 1
ATOM 675 C CA . ASP A 1 85 ? -6.344 -8.783 11.504 1.00 87.38 85 ASP A CA 1
ATOM 676 C C . ASP A 1 85 ? -5.465 -7.686 12.110 1.00 87.38 85 ASP A C 1
ATOM 678 O O . ASP A 1 85 ? -4.258 -7.872 12.243 1.00 87.38 85 ASP A O 1
ATOM 682 N N . CYS A 1 86 ? -6.072 -6.597 12.592 1.00 88.06 86 CYS A N 1
ATOM 683 C CA . CYS A 1 86 ? -5.348 -5.496 13.228 1.00 88.06 86 CYS A CA 1
ATOM 684 C C . CYS A 1 86 ? -4.565 -5.921 14.480 1.00 88.06 86 CYS A C 1
ATOM 686 O O . CYS A 1 86 ? -3.466 -5.429 14.722 1.00 88.06 86 CYS A O 1
ATOM 688 N N . LEU A 1 87 ? -5.095 -6.865 15.263 1.00 85.31 87 LEU A N 1
ATOM 689 C CA . LEU A 1 87 ? -4.412 -7.405 16.445 1.00 85.31 87 LEU A CA 1
ATOM 690 C C . LEU A 1 87 ? -3.199 -8.286 16.104 1.00 85.31 87 LEU A C 1
ATOM 692 O O . LEU A 1 87 ? -2.353 -8.513 16.969 1.00 85.31 87 LEU A O 1
ATOM 696 N N . ASN A 1 88 ? -3.111 -8.785 14.869 1.00 79.12 88 ASN A N 1
ATOM 697 C CA . ASN A 1 88 ? -2.006 -9.621 14.403 1.00 79.12 88 ASN A CA 1
ATOM 698 C C . ASN A 1 88 ? -0.918 -8.832 13.656 1.00 79.12 88 ASN A C 1
ATOM 700 O O . ASN A 1 88 ? 0.157 -9.380 13.448 1.00 79.12 88 ASN A O 1
ATOM 704 N N . ILE A 1 89 ? -1.155 -7.568 13.281 1.00 69.50 89 ILE A N 1
ATOM 705 C CA . ILE A 1 89 ? -0.164 -6.722 12.580 1.00 69.50 89 ILE A CA 1
ATOM 706 C C . ILE A 1 89 ? 1.018 -6.338 13.492 1.00 69.50 89 ILE A C 1
ATOM 708 O O . ILE A 1 89 ? 2.120 -6.116 13.004 1.00 69.50 89 ILE A O 1
ATOM 712 N N . GLY A 1 90 ? 0.813 -6.296 14.814 1.00 53.94 90 GLY A N 1
ATOM 713 C CA . GLY A 1 90 ? 1.838 -5.927 15.801 1.00 53.94 90 GLY A CA 1
ATOM 714 C C . GLY A 1 90 ? 2.560 -7.095 16.487 1.00 53.94 90 GLY A C 1
ATOM 715 O O . GLY A 1 90 ? 3.164 -6.872 17.537 1.00 53.94 90 GLY A O 1
ATOM 716 N N . LYS A 1 91 ? 2.450 -8.327 15.969 1.00 46.09 91 LYS A N 1
ATOM 717 C CA . LYS A 1 91 ? 3.132 -9.519 16.507 1.00 46.09 91 LYS A CA 1
ATOM 718 C C . LYS A 1 91 ? 4.266 -9.999 15.615 1.00 46.09 91 LYS A C 1
ATOM 720 O O . LYS A 1 91 ? 4.092 -9.979 14.380 1.00 46.09 91 LYS A O 1
#

Sequence (91 aa):
MKASVTHALFIILAGVLLFIAALILTGLFTREGKKSLMKAQCYDKMEKYCEDWLATNFQIEPDWWDTKPPFACEDFGIKKPTKADCLNIGK

Foldseek 3Di:
DVVVVVVVVVVVVVVVVVVVVVVVVVVVCVVVVVVVVQQVVLVVLQLVQLVVCVVVVNPDRDPCSCPDDPNPNVVVVRDNDDNVRSVPVVD

Secondary structure (DSSP, 8-state):
-HHHHHHHHHHHHHHHHHHHHHHHHHHHHHHHHHHHHHHHHHHHHHHHHHHHHHHTTTSS--TTTTTSSP--GGGGT-PPPPHHHHHHTT-

pLDDT: mean 84.68, std 10.41, range [46.09, 93.44]

Radius of gyration: 24.97 Å; chains: 1; bounding box: 54×18×69 Å